Protein AF-A0A8S0S5U6-F1 (afdb_monomer_lite)

pLDDT: mean 79.56, std 19.29, range [36.5, 97.75]

Structure (mmCIF, N/CA/C/O backbone):
data_AF-A0A8S0S5U6-F1
#
_entry.id   AF-A0A8S0S5U6-F1
#
loop_
_atom_site.group_PDB
_atom_site.id
_atom_site.type_symbol
_atom_site.label_atom_id
_atom_site.label_alt_id
_atom_site.label_comp_id
_atom_site.label_asym_id
_atom_site.label_entity_id
_atom_site.label_seq_id
_atom_site.pdbx_PDB_ins_code
_atom_site.Cartn_x
_atom_site.Cartn_y
_atom_site.Cartn_z
_atom_site.occupancy
_atom_site.B_iso_or_equiv
_atom_site.auth_seq_id
_atom_site.auth_comp_id
_atom_site.auth_asym_id
_atom_site.auth_atom_id
_atom_site.pdbx_PDB_model_num
ATOM 1 N N . MET A 1 1 ? 40.631 -1.938 -16.295 1.00 43.88 1 MET A N 1
ATOM 2 C CA . MET A 1 1 ? 40.342 -2.037 -14.850 1.00 43.88 1 MET A CA 1
ATOM 3 C C . MET A 1 1 ? 38.947 -1.477 -14.657 1.00 43.88 1 MET A C 1
ATOM 5 O O . MET A 1 1 ? 38.774 -0.264 -14.660 1.00 43.88 1 MET A O 1
ATOM 9 N N . ASP A 1 2 ? 37.960 -2.369 -14.647 1.00 52.59 2 ASP A N 1
ATOM 10 C CA . ASP A 1 2 ? 36.532 -2.050 -14.600 1.00 52.59 2 ASP A CA 1
ATOM 11 C C . ASP A 1 2 ? 36.119 -1.569 -13.204 1.00 52.59 2 ASP A C 1
ATOM 13 O O . ASP A 1 2 ? 35.693 -2.344 -12.356 1.00 52.59 2 ASP A O 1
ATOM 17 N N . ASN A 1 3 ? 36.248 -0.262 -12.969 1.00 55.41 3 ASN A N 1
ATOM 18 C CA . ASN A 1 3 ? 35.862 0.410 -11.719 1.00 55.41 3 ASN A CA 1
ATOM 19 C C . ASN A 1 3 ? 34.351 0.720 -11.621 1.00 55.41 3 ASN A C 1
ATOM 21 O O . ASN A 1 3 ? 33.910 1.379 -10.679 1.00 55.41 3 ASN A O 1
ATOM 25 N N . THR A 1 4 ? 33.554 0.298 -12.604 1.00 55.78 4 THR A N 1
ATOM 26 C CA . THR A 1 4 ? 32.112 0.590 -12.677 1.00 55.78 4 THR A CA 1
ATOM 27 C C . THR A 1 4 ? 31.288 -0.401 -11.840 1.00 55.78 4 THR A C 1
ATOM 29 O O . THR A 1 4 ? 30.290 -0.013 -11.242 1.00 55.78 4 THR A O 1
ATOM 32 N N . SER A 1 5 ? 31.757 -1.647 -11.687 1.00 59.34 5 SER A N 1
ATOM 33 C CA . SER A 1 5 ? 31.013 -2.729 -11.017 1.00 59.34 5 SER A CA 1
ATOM 34 C C . SER A 1 5 ? 30.820 -2.538 -9.503 1.00 59.34 5 SER A C 1
ATOM 36 O O . SER A 1 5 ? 29.853 -3.055 -8.943 1.00 59.34 5 SER A O 1
ATOM 38 N N . ASP A 1 6 ? 31.719 -1.823 -8.822 1.00 60.78 6 ASP A N 1
ATOM 39 C CA . ASP A 1 6 ? 31.643 -1.646 -7.363 1.00 60.78 6 ASP A CA 1
ATOM 40 C C . ASP A 1 6 ? 30.710 -0.502 -6.944 1.00 60.78 6 ASP A C 1
ATOM 42 O O . ASP A 1 6 ? 30.079 -0.572 -5.883 1.00 60.78 6 ASP A O 1
ATOM 46 N N . LYS A 1 7 ? 30.568 0.530 -7.788 1.00 61.19 7 LYS A N 1
ATOM 47 C CA . LYS A 1 7 ? 29.655 1.657 -7.535 1.00 61.19 7 LYS A CA 1
ATOM 48 C C . LYS A 1 7 ? 28.195 1.218 -7.595 1.00 61.19 7 LYS A C 1
ATOM 50 O O . LYS A 1 7 ? 27.438 1.551 -6.685 1.00 61.19 7 LYS A O 1
ATOM 55 N N . ASP A 1 8 ? 27.843 0.401 -8.585 1.00 68.12 8 ASP A N 1
AT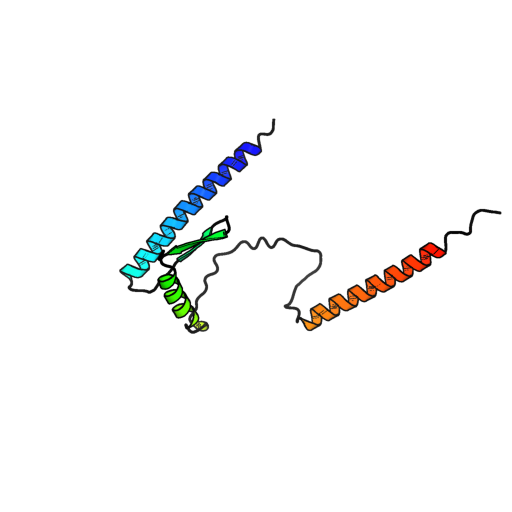OM 56 C CA . ASP A 1 8 ? 26.477 -0.106 -8.768 1.00 68.12 8 ASP A CA 1
ATOM 57 C C . ASP A 1 8 ? 26.048 -1.040 -7.626 1.00 68.12 8 ASP A C 1
ATOM 59 O O . ASP A 1 8 ? 24.896 -1.045 -7.196 1.00 68.12 8 ASP A O 1
ATOM 63 N N . LYS A 1 9 ? 26.990 -1.792 -7.044 1.00 70.81 9 LYS A N 1
ATOM 64 C CA . LYS A 1 9 ? 26.707 -2.655 -5.889 1.00 70.81 9 LYS A CA 1
ATOM 65 C C . LYS A 1 9 ? 26.489 -1.859 -4.597 1.00 70.81 9 LYS A C 1
ATOM 67 O O . LYS A 1 9 ? 25.823 -2.349 -3.686 1.00 70.81 9 LYS A O 1
ATOM 72 N N . SER A 1 10 ? 27.094 -0.676 -4.473 1.00 79.69 10 SER A N 1
ATOM 73 C CA . SER A 1 10 ? 26.928 0.183 -3.295 1.00 79.69 10 SER A CA 1
ATOM 74 C C . SER A 1 10 ? 25.575 0.883 -3.295 1.00 79.69 10 SER A C 1
ATOM 76 O O . SER A 1 10 ? 24.870 0.824 -2.293 1.00 79.69 10 SER A O 1
ATOM 78 N N . THR A 1 11 ? 25.183 1.468 -4.426 1.00 82.25 11 THR A N 1
ATOM 79 C CA . THR A 1 11 ? 23.913 2.193 -4.567 1.00 82.25 11 THR A CA 1
ATOM 80 C C . THR A 1 11 ? 22.700 1.293 -4.350 1.00 82.25 11 THR A C 1
ATOM 82 O O . THR A 1 11 ? 21.767 1.703 -3.667 1.00 82.25 11 THR A O 1
ATOM 85 N N . LEU A 1 12 ? 22.728 0.048 -4.840 1.00 82.38 12 LEU A N 1
ATOM 86 C CA . LEU A 1 12 ? 21.654 -0.924 -4.597 1.00 82.38 12 LEU A CA 1
ATOM 87 C C . LEU A 1 12 ? 21.441 -1.206 -3.103 1.00 82.38 12 LEU A C 1
ATOM 89 O O . LEU A 1 12 ? 20.304 -1.238 -2.641 1.00 82.38 12 LEU A O 1
ATOM 93 N N . ARG A 1 13 ? 22.526 -1.347 -2.332 1.00 84.31 13 ARG A N 1
ATOM 94 C CA . ARG A 1 13 ? 22.435 -1.557 -0.877 1.00 84.31 13 ARG A CA 1
ATOM 95 C C . ARG A 1 13 ? 21.881 -0.337 -0.151 1.00 84.31 13 ARG A C 1
ATOM 97 O O . ARG A 1 13 ? 21.153 -0.487 0.826 1.00 84.31 13 ARG A O 1
ATOM 104 N N . ASP A 1 14 ? 22.239 0.863 -0.595 1.00 90.25 14 ASP A N 1
ATOM 105 C CA . ASP A 1 14 ? 21.736 2.099 0.008 1.00 90.25 14 ASP A CA 1
ATOM 106 C C . ASP A 1 14 ? 20.241 2.292 -0.293 1.00 90.25 14 ASP A C 1
ATOM 108 O O . ASP A 1 14 ? 19.480 2.682 0.594 1.00 90.25 14 ASP A O 1
ATOM 112 N N . MET A 1 15 ? 19.793 1.933 -1.503 1.00 89.06 15 MET A N 1
ATOM 113 C CA . MET A 1 15 ? 18.371 1.896 -1.866 1.00 89.06 15 MET A CA 1
ATOM 114 C C . MET A 1 15 ? 17.593 0.864 -1.045 1.00 89.06 15 MET A C 1
ATOM 116 O O . MET A 1 15 ? 16.513 1.178 -0.556 1.00 89.06 15 MET A O 1
ATOM 120 N N . GLU A 1 16 ? 18.143 -0.335 -0.850 1.00 90.12 16 GLU A N 1
ATOM 121 C CA . GLU A 1 16 ? 17.523 -1.396 -0.046 1.00 90.12 16 GLU A CA 1
ATOM 122 C C . GLU A 1 16 ? 17.350 -0.969 1.420 1.00 90.12 16 GLU A C 1
ATOM 124 O O . GLU A 1 16 ? 16.260 -1.074 1.980 1.00 90.12 16 GLU A O 1
ATOM 129 N N . LYS A 1 17 ? 18.390 -0.384 2.026 1.00 92.06 17 LYS A N 1
ATOM 130 C CA . LYS A 1 17 ? 18.308 0.175 3.386 1.00 92.06 17 LYS A CA 1
ATOM 131 C C . LYS A 1 17 ? 17.297 1.309 3.486 1.00 92.06 17 LYS A C 1
ATOM 133 O O . LYS A 1 17 ? 16.550 1.383 4.458 1.00 92.06 17 LYS A O 1
ATOM 138 N N . SER A 1 18 ? 17.298 2.201 2.497 1.00 92.94 18 SER A N 1
ATOM 139 C CA . SER A 1 18 ? 16.344 3.303 2.427 1.00 92.94 18 SER A CA 1
ATOM 140 C C . SER A 1 18 ? 14.917 2.768 2.351 1.00 92.94 18 SER A C 1
ATOM 142 O O . SER A 1 18 ? 14.062 3.215 3.110 1.00 92.94 18 SER A O 1
ATOM 144 N N . PHE A 1 19 ? 14.657 1.773 1.500 1.00 93.12 19 PHE A N 1
ATOM 145 C CA . PHE A 1 19 ? 13.350 1.133 1.400 1.00 93.12 19 PHE A CA 1
ATOM 146 C C . PHE A 1 19 ? 12.909 0.541 2.740 1.00 93.12 19 PHE A C 1
ATOM 148 O O . PHE A 1 19 ? 11.812 0.848 3.196 1.00 93.12 19 PHE A O 1
ATOM 155 N N . GLU A 1 20 ? 13.771 -0.234 3.400 1.00 93.94 20 GLU A N 1
ATOM 156 C CA . GLU A 1 20 ? 13.434 -0.874 4.673 1.00 93.94 20 GLU A CA 1
ATOM 157 C C . GLU A 1 20 ? 13.119 0.156 5.768 1.00 93.94 20 GLU A C 1
ATOM 159 O O . GLU A 1 20 ? 12.121 0.037 6.477 1.00 93.94 20 GLU A O 1
ATOM 164 N N . MET A 1 21 ? 13.913 1.228 5.852 1.00 95.25 21 MET A N 1
ATOM 165 C CA . MET A 1 21 ? 13.675 2.327 6.788 1.00 95.25 21 MET A CA 1
ATOM 166 C C . MET A 1 21 ? 12.327 3.019 6.534 1.00 95.25 21 MET A C 1
ATOM 168 O O . MET A 1 21 ? 11.570 3.264 7.476 1.00 95.25 21 MET A O 1
ATOM 172 N N . HIS A 1 22 ? 12.013 3.333 5.275 1.00 94.38 22 HIS A N 1
ATOM 173 C CA . HIS A 1 22 ? 10.747 3.979 4.927 1.00 94.38 22 HIS A CA 1
ATOM 174 C C . HIS A 1 22 ? 9.555 3.048 5.145 1.00 94.38 22 HIS A C 1
ATOM 176 O O . HIS A 1 22 ? 8.535 3.494 5.662 1.00 94.38 22 HIS A O 1
ATOM 182 N N . LYS A 1 23 ? 9.687 1.761 4.804 1.00 95.38 23 LYS A N 1
ATOM 183 C CA . LYS A 1 23 ? 8.654 0.743 5.019 1.00 95.38 23 LYS A CA 1
ATOM 184 C C . LYS A 1 23 ? 8.233 0.707 6.485 1.00 95.38 23 LYS A C 1
ATOM 186 O O . LYS A 1 23 ? 7.048 0.841 6.785 1.00 95.38 23 LYS A O 1
ATOM 191 N N . GLU A 1 24 ? 9.199 0.606 7.393 1.00 96.38 24 GLU A N 1
ATOM 192 C CA . GLU A 1 24 ? 8.925 0.563 8.829 1.00 96.38 24 GLU A CA 1
ATOM 193 C C . GLU A 1 24 ? 8.367 1.893 9.361 1.00 96.38 24 GLU A C 1
ATOM 195 O O . GLU A 1 24 ? 7.444 1.883 10.180 1.00 96.38 24 GLU A O 1
ATOM 200 N N . SER A 1 25 ? 8.838 3.045 8.860 1.00 97.06 25 SER A N 1
ATOM 201 C CA . SER A 1 25 ? 8.259 4.341 9.257 1.00 97.06 25 SER A CA 1
ATOM 202 C C . SER A 1 25 ? 6.805 4.475 8.814 1.00 97.06 25 SER A C 1
ATOM 204 O O . SER A 1 25 ? 5.967 4.854 9.624 1.00 97.06 25 SER A O 1
ATOM 206 N N . ILE A 1 26 ? 6.480 4.096 7.573 1.00 96.69 26 ILE A N 1
ATOM 207 C CA . ILE A 1 26 ? 5.111 4.159 7.042 1.00 96.69 26 ILE A CA 1
ATOM 208 C C . ILE A 1 26 ? 4.171 3.291 7.880 1.00 96.69 26 ILE A C 1
ATOM 210 O O . ILE A 1 26 ? 3.079 3.741 8.231 1.00 96.69 26 ILE A O 1
ATOM 214 N N . LYS A 1 27 ? 4.578 2.066 8.243 1.00 97.00 27 LYS A N 1
ATOM 215 C CA . LYS A 1 27 ? 3.768 1.201 9.116 1.00 97.00 27 LYS A CA 1
ATOM 216 C C . LYS A 1 27 ? 3.531 1.842 10.482 1.00 97.00 27 LYS A C 1
ATOM 218 O O . LYS A 1 27 ? 2.390 1.893 10.939 1.00 97.00 27 LYS A O 1
ATOM 223 N N . ARG A 1 28 ? 4.588 2.365 11.114 1.00 97.75 28 ARG A N 1
ATOM 224 C CA . ARG A 1 28 ? 4.500 3.038 12.417 1.00 97.75 28 ARG A CA 1
ATOM 225 C C . ARG A 1 28 ? 3.586 4.260 12.362 1.00 97.75 28 ARG A C 1
ATOM 227 O O . ARG A 1 28 ? 2.695 4.377 13.191 1.00 97.75 28 ARG A O 1
ATOM 234 N N . GLU A 1 29 ? 3.768 5.134 11.381 1.00 97.00 29 GLU A N 1
ATOM 235 C CA . GLU A 1 29 ? 2.959 6.347 11.220 1.00 97.00 29 GLU A CA 1
ATOM 236 C C . GLU A 1 29 ? 1.493 6.010 10.931 1.00 97.00 29 GLU A C 1
ATOM 238 O O . GLU A 1 29 ? 0.592 6.624 11.496 1.00 97.00 29 GLU A O 1
ATOM 243 N N . THR A 1 30 ? 1.234 4.986 10.110 1.00 96.88 30 THR A N 1
ATOM 244 C CA . THR A 1 30 ? -0.133 4.510 9.836 1.00 96.88 30 THR A CA 1
ATOM 245 C C . THR A 1 30 ? -0.790 3.963 11.102 1.00 96.88 30 THR A C 1
ATOM 247 O O . THR A 1 30 ? -1.965 4.240 11.357 1.00 96.88 30 THR A O 1
ATOM 250 N N . LYS A 1 31 ? -0.030 3.227 11.922 1.00 96.81 31 LYS A N 1
ATOM 251 C CA . LYS A 1 31 ? -0.483 2.739 13.224 1.00 96.81 31 LYS A CA 1
ATOM 252 C C . LYS A 1 31 ? -0.823 3.880 14.169 1.00 96.81 31 LYS A C 1
ATOM 254 O O . LYS A 1 31 ? -1.934 3.924 14.690 1.00 96.81 31 LYS A O 1
ATOM 259 N N . GLU A 1 32 ? 0.109 4.808 14.357 1.00 97.44 32 GLU A N 1
ATOM 260 C CA . GLU A 1 32 ? -0.073 5.970 15.226 1.00 97.44 32 GLU A CA 1
ATOM 261 C C . GLU A 1 32 ? -1.272 6.810 14.781 1.00 97.44 32 GLU A C 1
ATOM 263 O O . GLU A 1 32 ? -2.075 7.217 15.620 1.00 97.44 32 GLU A O 1
ATOM 268 N N . LEU A 1 33 ? -1.447 7.012 13.472 1.00 96.00 33 LEU A N 1
ATOM 269 C CA . LEU A 1 33 ? -2.611 7.684 12.901 1.00 96.00 33 LEU A CA 1
ATOM 270 C C . LEU A 1 33 ? -3.909 6.942 13.244 1.00 96.00 33 LEU A C 1
ATOM 272 O O . LEU A 1 33 ? -4.875 7.564 13.689 1.00 96.00 33 LEU A O 1
ATOM 276 N N . SER A 1 34 ? -3.936 5.622 13.049 1.00 96.19 34 SER A N 1
ATOM 277 C CA . SER A 1 34 ? -5.119 4.806 13.327 1.00 96.19 34 SER A CA 1
ATOM 278 C C . SER A 1 34 ? -5.507 4.847 14.806 1.00 96.19 34 SER A C 1
ATOM 280 O O . SER A 1 34 ? -6.675 5.070 15.127 1.00 96.19 34 SER A O 1
ATOM 282 N N . GLU A 1 35 ? -4.532 4.698 15.704 1.00 95.69 35 GLU A N 1
ATOM 283 C CA . GLU A 1 35 ? -4.744 4.676 17.154 1.00 95.69 35 GLU A CA 1
ATOM 284 C C . GLU A 1 35 ? -5.085 6.066 17.711 1.00 95.69 35 GLU A C 1
ATOM 286 O O . GLU A 1 35 ? -6.038 6.207 18.475 1.00 95.69 35 GLU A O 1
ATOM 291 N N . THR A 1 36 ? -4.351 7.104 17.304 1.00 97.06 36 THR A N 1
ATOM 292 C CA . THR A 1 36 ? -4.494 8.462 17.861 1.00 97.06 36 THR A CA 1
ATOM 293 C C . THR A 1 36 ? -5.761 9.146 17.371 1.00 97.06 36 THR A C 1
ATOM 295 O O . THR A 1 36 ? -6.445 9.824 18.138 1.00 97.06 36 THR A O 1
ATOM 298 N N . CYS A 1 37 ? -6.086 8.986 16.089 1.00 96.25 37 CYS A N 1
ATOM 299 C CA . CYS A 1 37 ? -7.255 9.629 15.497 1.00 96.25 37 CYS A CA 1
ATOM 300 C C . CYS A 1 37 ? -8.494 8.725 15.502 1.00 96.25 37 CYS A C 1
ATOM 302 O O . CYS A 1 37 ? -9.568 9.178 15.109 1.00 96.25 37 CYS A O 1
ATOM 304 N N . GLY A 1 38 ? -8.365 7.459 15.916 1.00 93.31 38 GLY A N 1
ATOM 305 C CA . GLY A 1 38 ? -9.462 6.490 15.892 1.00 93.31 38 GLY A CA 1
ATOM 306 C C . GLY A 1 38 ? -9.972 6.193 14.479 1.00 93.31 38 GLY A C 1
ATOM 307 O O . GLY A 1 38 ? -11.133 5.822 14.303 1.00 93.31 38 GLY A O 1
ATOM 308 N N . VAL A 1 39 ? -9.131 6.392 13.461 1.00 92.69 39 VAL A N 1
ATOM 309 C CA . VAL A 1 39 ? -9.492 6.171 12.057 1.00 92.69 39 VAL A CA 1
ATOM 310 C C . VAL A 1 39 ? -9.109 4.761 11.623 1.00 92.69 39 VAL A C 1
ATOM 312 O O . VAL A 1 39 ? -8.085 4.216 12.033 1.00 92.69 39 VAL A O 1
ATOM 315 N N . LYS A 1 40 ? -9.923 4.158 10.755 1.00 92.94 40 LYS A N 1
ATOM 316 C CA . LYS A 1 40 ? -9.580 2.892 10.101 1.00 92.94 40 LYS A CA 1
ATOM 317 C C . LYS A 1 40 ? -8.603 3.182 8.964 1.00 92.94 40 LYS A C 1
ATOM 319 O O . LYS A 1 40 ? -8.990 3.775 7.961 1.00 92.94 40 LYS A O 1
ATOM 324 N N . ALA A 1 41 ? -7.347 2.788 9.142 1.00 94.56 41 ALA A N 1
ATOM 325 C CA . ALA A 1 41 ? -6.280 2.979 8.167 1.00 94.56 41 ALA A CA 1
ATOM 326 C C . ALA A 1 41 ? -5.518 1.669 7.947 1.00 94.56 41 ALA A C 1
ATOM 328 O O . ALA A 1 41 ? -5.425 0.836 8.847 1.00 94.56 41 ALA A O 1
ATOM 329 N N . CYS A 1 42 ? -4.974 1.497 6.746 1.00 96.56 42 CYS A N 1
ATOM 330 C CA . CYS A 1 42 ? -4.064 0.407 6.421 1.00 96.56 42 CYS A CA 1
ATOM 331 C C . CYS A 1 42 ? -2.984 0.895 5.451 1.00 96.56 42 CYS A C 1
ATOM 333 O O . CYS A 1 42 ? -3.243 1.769 4.621 1.00 96.56 42 CYS A O 1
ATOM 335 N N . ALA A 1 43 ? -1.800 0.297 5.524 1.00 96.50 43 ALA A N 1
ATOM 336 C CA . ALA A 1 43 ? -0.718 0.492 4.569 1.00 96.50 43 ALA A CA 1
ATOM 337 C C . ALA A 1 43 ? -0.551 -0.774 3.722 1.00 96.50 43 ALA A C 1
ATOM 339 O O . ALA A 1 43 ? -0.535 -1.882 4.257 1.00 96.50 43 ALA A O 1
ATOM 340 N N . VAL A 1 44 ? -0.407 -0.601 2.407 1.00 95.94 44 VAL A N 1
ATOM 341 C CA . VAL A 1 44 ? -0.054 -1.665 1.458 1.00 95.94 44 VAL A CA 1
ATOM 342 C C . VAL A 1 44 ? 1.202 -1.213 0.726 1.00 95.94 44 VAL A C 1
ATOM 344 O O . VAL A 1 44 ? 1.166 -0.246 -0.033 1.00 95.94 44 VAL A O 1
ATOM 347 N N . ILE A 1 45 ? 2.320 -1.882 0.991 1.00 95.50 45 ILE A N 1
ATOM 348 C CA . ILE A 1 45 ? 3.653 -1.491 0.533 1.00 95.50 45 ILE A CA 1
ATOM 349 C C . ILE A 1 45 ? 4.165 -2.584 -0.397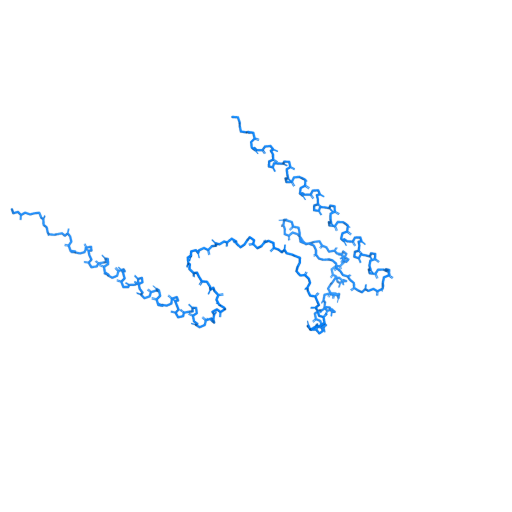 1.00 95.50 45 ILE A C 1
ATOM 351 O O . ILE A 1 45 ? 4.267 -3.744 -0.009 1.00 95.50 45 ILE A O 1
ATOM 355 N N . VAL A 1 46 ? 4.483 -2.218 -1.636 1.00 94.75 46 VAL A N 1
ATOM 356 C CA . VAL A 1 46 ? 5.023 -3.153 -2.629 1.00 94.75 46 VAL A CA 1
ATOM 357 C C . VAL A 1 46 ? 6.532 -2.963 -2.710 1.00 94.75 46 VAL A C 1
ATOM 359 O O . VAL A 1 46 ? 7.004 -1.867 -3.018 1.00 94.75 46 VAL A O 1
ATOM 362 N N . GLY A 1 47 ? 7.274 -4.025 -2.412 1.00 90.75 47 GLY A N 1
ATOM 363 C CA . GLY A 1 47 ? 8.726 -4.063 -2.496 1.00 90.75 47 GLY A CA 1
ATOM 364 C C . GLY A 1 47 ? 9.250 -4.106 -3.934 1.00 90.75 47 GLY A C 1
ATOM 365 O O . GLY A 1 47 ? 8.505 -4.404 -4.873 1.00 90.75 47 GLY A O 1
ATOM 366 N N . PRO A 1 48 ? 10.549 -3.825 -4.131 1.00 87.38 48 PRO A N 1
ATOM 367 C CA . PRO A 1 48 ? 11.192 -3.899 -5.446 1.00 87.38 48 PRO A CA 1
ATOM 368 C C . PRO A 1 48 ? 11.224 -5.325 -6.024 1.00 87.38 48 PRO A C 1
ATOM 370 O O . PRO A 1 48 ? 11.330 -5.502 -7.234 1.00 87.38 48 PRO A O 1
ATOM 373 N N . ASP A 1 49 ? 11.110 -6.336 -5.166 1.00 88.19 49 ASP A N 1
ATOM 374 C CA . ASP A 1 49 ? 10.972 -7.755 -5.500 1.00 88.19 49 ASP A CA 1
ATOM 375 C C . ASP A 1 49 ? 9.530 -8.159 -5.868 1.00 88.19 49 ASP A C 1
ATOM 377 O O . ASP A 1 49 ? 9.283 -9.298 -6.264 1.00 88.19 49 ASP A O 1
ATOM 381 N N . GLY A 1 50 ? 8.575 -7.231 -5.753 1.00 89.25 50 GLY A N 1
ATOM 382 C CA . GLY A 1 50 ? 7.152 -7.476 -5.960 1.00 89.25 50 GLY A CA 1
ATOM 383 C C . GLY A 1 50 ? 6.448 -8.101 -4.755 1.00 89.25 50 GLY A C 1
ATOM 384 O O . GLY A 1 50 ? 5.252 -8.389 -4.848 1.00 89.25 50 GLY A O 1
ATOM 385 N N . MET A 1 51 ? 7.143 -8.296 -3.630 1.00 92.50 51 MET A N 1
ATOM 386 C CA . MET A 1 51 ? 6.511 -8.761 -2.400 1.00 92.50 51 MET A CA 1
ATOM 387 C C . MET A 1 51 ? 5.655 -7.651 -1.802 1.00 92.50 51 MET A C 1
ATOM 389 O O . MET A 1 51 ? 5.993 -6.468 -1.862 1.00 92.50 51 MET A O 1
ATOM 393 N N . VAL A 1 52 ? 4.519 -8.039 -1.232 1.00 93.38 52 VAL A N 1
ATOM 394 C CA . VAL A 1 52 ? 3.582 -7.106 -0.610 1.00 93.38 52 VAL A CA 1
ATOM 395 C C . VAL A 1 52 ? 3.693 -7.236 0.895 1.00 93.38 52 VAL A C 1
ATOM 397 O O . VAL A 1 52 ? 3.489 -8.315 1.447 1.00 93.38 52 VAL A O 1
ATOM 400 N N . ASP A 1 53 ? 3.982 -6.116 1.538 1.00 94.75 53 ASP A N 1
ATOM 401 C CA . ASP A 1 53 ? 3.958 -5.958 2.980 1.00 94.75 53 ASP A CA 1
ATOM 402 C C . ASP A 1 53 ? 2.759 -5.084 3.365 1.00 94.75 53 ASP A C 1
ATOM 404 O O . ASP A 1 53 ? 2.367 -4.175 2.623 1.00 94.75 53 ASP A O 1
ATOM 408 N N . THR A 1 54 ? 2.139 -5.371 4.505 1.00 96.94 54 THR A N 1
ATOM 409 C CA . THR A 1 54 ? 0.943 -4.662 4.949 1.00 96.94 54 THR A CA 1
ATOM 410 C C . THR A 1 54 ? 1.014 -4.298 6.416 1.00 96.94 54 THR A C 1
ATOM 412 O O . THR A 1 54 ? 1.603 -5.002 7.231 1.00 96.94 54 THR A O 1
ATOM 415 N N . TRP A 1 55 ? 0.339 -3.206 6.753 1.00 96.50 55 TRP A N 1
ATOM 416 C CA . TRP A 1 55 ? -0.082 -2.940 8.118 1.00 96.50 55 TRP A CA 1
ATOM 417 C C . TRP A 1 55 ? -1.595 -2.683 8.133 1.00 96.50 55 TRP A C 1
ATOM 419 O O . TRP A 1 55 ? -2.058 -1.853 7.344 1.00 96.50 55 TRP A O 1
ATOM 429 N N . PRO A 1 56 ? -2.381 -3.351 8.992 1.00 96.56 56 PRO A N 1
ATOM 430 C CA . PRO A 1 56 ? -1.977 -4.423 9.913 1.00 96.56 56 PRO A CA 1
ATOM 431 C C . PRO A 1 56 ? -1.401 -5.669 9.212 1.00 96.56 56 PRO A C 1
ATOM 433 O O . PRO A 1 56 ? -1.605 -5.879 8.016 1.00 96.56 56 PRO A O 1
ATOM 436 N N . GLU A 1 57 ? -0.678 -6.512 9.950 1.00 94.69 57 GLU A N 1
ATOM 437 C CA . GLU A 1 57 ? -0.080 -7.747 9.414 1.00 94.69 57 GLU A CA 1
ATOM 438 C C . GLU A 1 57 ? -1.149 -8.808 9.103 1.00 94.69 57 GLU A C 1
ATOM 440 O O . GLU A 1 57 ? -0.971 -9.685 8.256 1.00 94.69 57 GLU A O 1
ATOM 445 N N . ASN A 1 58 ? -2.293 -8.733 9.787 1.00 95.44 58 ASN A N 1
ATOM 446 C CA . ASN A 1 58 ? -3.423 -9.607 9.533 1.00 95.44 58 ASN A CA 1
ATOM 447 C C . ASN A 1 58 ? -4.157 -9.183 8.256 1.00 95.44 58 ASN A C 1
ATOM 449 O O . ASN A 1 58 ? -4.796 -8.133 8.177 1.00 95.44 58 ASN A O 1
ATOM 453 N N . ARG A 1 59 ? -4.135 -10.076 7.267 1.00 93.12 59 ARG A N 1
ATOM 454 C CA . ARG A 1 59 ? -4.782 -9.874 5.969 1.00 93.12 59 ARG A CA 1
ATOM 455 C C . ARG A 1 59 ? -6.283 -9.589 6.067 1.00 93.12 59 ARG A C 1
ATOM 457 O O . ARG A 1 59 ? -6.798 -8.846 5.235 1.00 93.12 59 ARG A O 1
ATOM 464 N N . ASN A 1 60 ? -6.988 -10.180 7.031 1.00 95.25 60 ASN A N 1
ATOM 465 C CA . ASN A 1 60 ? -8.432 -9.971 7.171 1.00 95.25 60 ASN A CA 1
ATOM 466 C C . ASN A 1 60 ? -8.746 -8.524 7.567 1.00 95.25 60 ASN A C 1
ATOM 468 O O . ASN A 1 60 ? -9.662 -7.926 7.005 1.00 95.25 60 ASN A O 1
ATOM 472 N N . ASP A 1 61 ? -7.935 -7.951 8.455 1.00 94.50 61 ASP A N 1
ATOM 473 C CA . ASP A 1 61 ? -8.110 -6.587 8.957 1.00 94.50 61 ASP A CA 1
ATOM 474 C C . ASP A 1 61 ? -7.826 -5.574 7.837 1.00 94.50 61 ASP A C 1
ATOM 476 O O . ASP A 1 61 ? -8.590 -4.636 7.617 1.00 94.50 61 ASP A O 1
ATOM 480 N N . VAL A 1 62 ? -6.785 -5.825 7.036 1.00 96.06 62 VAL A N 1
ATOM 481 C CA . VAL A 1 62 ? -6.496 -5.038 5.827 1.00 96.06 62 VAL A CA 1
ATOM 482 C C . VAL A 1 62 ? -7.647 -5.133 4.820 1.00 96.06 62 VAL A C 1
ATOM 484 O O . VAL A 1 62 ? -8.076 -4.121 4.267 1.00 96.06 62 VAL A O 1
ATOM 487 N N . GLN A 1 63 ? -8.188 -6.334 4.586 1.00 95.25 63 GLN A N 1
ATOM 488 C CA . GLN A 1 63 ? -9.319 -6.515 3.672 1.00 95.25 63 GLN A CA 1
ATOM 489 C C . GLN A 1 63 ? -10.586 -5.794 4.134 1.00 95.25 63 GLN A C 1
ATOM 491 O O . GLN A 1 63 ? -11.346 -5.327 3.288 1.00 95.25 63 GLN A O 1
ATOM 496 N N . GLU A 1 64 ? -10.836 -5.705 5.439 1.00 95.19 64 GLU A N 1
ATOM 497 C CA . GLU A 1 64 ? -11.959 -4.939 5.981 1.00 95.19 64 GLU A CA 1
ATOM 498 C C . GLU A 1 64 ? -11.829 -3.453 5.628 1.00 95.19 64 GLU A C 1
ATOM 500 O O . GLU A 1 64 ? -12.769 -2.866 5.087 1.00 95.19 64 GLU A O 1
ATOM 505 N N . VAL A 1 65 ? -10.645 -2.867 5.843 1.00 94.56 65 VAL A N 1
ATOM 506 C CA . VAL A 1 65 ? -10.373 -1.459 5.514 1.00 94.56 65 VAL A CA 1
ATOM 507 C C . VAL A 1 65 ? -10.477 -1.211 4.007 1.00 94.56 65 VAL A C 1
ATOM 509 O O . VAL A 1 65 ? -11.101 -0.236 3.591 1.00 94.56 65 VAL A O 1
ATOM 512 N N . ILE A 1 66 ? -9.942 -2.113 3.174 1.00 94.25 66 ILE A N 1
ATOM 513 C CA . ILE A 1 66 ? -10.043 -2.006 1.709 1.00 94.25 66 ILE A CA 1
ATOM 514 C C . ILE A 1 66 ? -11.504 -2.052 1.256 1.00 94.25 66 ILE A C 1
ATOM 516 O O . ILE A 1 66 ? -11.927 -1.183 0.500 1.00 94.25 66 ILE A O 1
ATOM 520 N N . LYS A 1 67 ? -12.302 -3.009 1.744 1.00 94.50 67 LYS A N 1
ATOM 521 C CA . LYS A 1 67 ? -13.733 -3.093 1.405 1.00 94.50 67 LYS A CA 1
ATOM 522 C C . LYS A 1 67 ? -14.490 -1.848 1.849 1.00 94.50 67 LYS A C 1
ATOM 524 O O . LYS A 1 67 ? -15.354 -1.357 1.127 1.00 94.50 67 LYS A O 1
ATOM 529 N N . MET A 1 68 ? -14.169 -1.328 3.033 1.00 91.50 68 MET A N 1
ATOM 530 C CA . MET A 1 68 ? -14.744 -0.080 3.517 1.00 91.50 68 MET A CA 1
ATOM 531 C C . MET A 1 68 ? -14.426 1.055 2.539 1.00 91.50 68 MET A C 1
ATOM 533 O O . MET A 1 68 ? -15.351 1.728 2.095 1.00 91.50 68 MET A O 1
ATOM 537 N N . TYR A 1 69 ? -13.160 1.198 2.129 1.00 90.38 69 TYR A N 1
ATOM 538 C CA . TYR A 1 69 ? -12.713 2.179 1.137 1.00 90.38 69 TYR A CA 1
ATOM 539 C C . TYR A 1 69 ? -13.369 1.998 -0.241 1.00 90.38 69 TYR A C 1
ATOM 541 O O . TYR A 1 69 ? -13.750 2.978 -0.876 1.00 90.38 69 TYR A O 1
ATOM 549 N N . GLU A 1 70 ? -13.542 0.768 -0.725 1.00 89.31 70 GLU A N 1
ATOM 550 C CA . GLU A 1 70 ? -14.226 0.478 -1.992 1.00 89.31 70 GLU A CA 1
ATOM 551 C C . GLU A 1 70 ? -15.666 0.999 -1.989 1.00 89.31 70 GLU A C 1
ATOM 553 O O . GLU A 1 70 ? -16.080 1.627 -2.965 1.00 89.31 70 GLU A O 1
ATOM 558 N N . ASN A 1 71 ? -16.365 0.842 -0.864 1.00 89.38 71 ASN A N 1
ATOM 559 C CA . ASN A 1 71 ? -17.747 1.280 -0.677 1.00 89.38 71 ASN A CA 1
ATOM 560 C C . ASN A 1 71 ? -17.914 2.796 -0.456 1.00 89.38 71 ASN A C 1
ATOM 562 O O . ASN A 1 71 ? -19.048 3.273 -0.442 1.00 89.38 71 ASN A O 1
ATOM 566 N N . PHE A 1 72 ? -16.830 3.564 -0.281 1.00 84.19 72 PHE A N 1
ATOM 567 C CA . PHE A 1 72 ? -16.921 5.027 -0.215 1.00 84.19 72 PHE A CA 1
ATOM 568 C C . PHE A 1 72 ? -17.312 5.630 -1.565 1.00 84.19 72 PHE A C 1
ATOM 570 O O . PHE A 1 72 ? -16.976 5.103 -2.630 1.00 84.19 72 PHE A O 1
ATOM 577 N N . ASP A 1 73 ? -17.967 6.787 -1.506 1.00 82.81 73 ASP A N 1
ATOM 578 C CA . ASP A 1 73 ? -18.320 7.561 -2.688 1.00 82.81 73 ASP A CA 1
ATOM 579 C C . ASP A 1 73 ? -17.050 7.980 -3.464 1.00 82.81 73 ASP A C 1
ATOM 581 O O . ASP A 1 73 ? -16.104 8.488 -2.852 1.00 82.81 73 ASP A O 1
ATOM 585 N N . PRO A 1 74 ? -16.975 7.764 -4.787 1.00 76.06 74 PRO A N 1
ATOM 586 C CA . PRO A 1 74 ? -15.776 8.049 -5.570 1.00 76.06 74 PRO A CA 1
ATOM 587 C C . PRO A 1 74 ? -15.384 9.533 -5.588 1.00 76.06 74 PRO A C 1
ATOM 589 O O . PRO A 1 74 ? -14.194 9.815 -5.694 1.00 76.06 74 PRO A O 1
ATOM 592 N N . GLU A 1 75 ? -16.317 10.477 -5.427 1.00 74.19 75 GLU A N 1
ATOM 593 C CA . GLU A 1 75 ? -15.993 11.910 -5.332 1.00 74.19 75 GLU A CA 1
ATOM 594 C C . GLU A 1 75 ? -15.337 12.256 -3.986 1.00 74.19 75 GLU A C 1
ATOM 596 O O . GLU A 1 75 ? -14.557 13.206 -3.885 1.00 74.19 75 GLU A O 1
ATOM 601 N N . SER A 1 76 ? -15.592 11.449 -2.951 1.00 73.62 76 SER A N 1
ATOM 602 C CA . SER A 1 76 ? -14.942 11.580 -1.640 1.00 73.62 76 SER A CA 1
ATOM 603 C C . SER A 1 76 ? -13.532 10.971 -1.588 1.00 73.62 76 SER A C 1
ATOM 605 O O . SER A 1 76 ? -12.742 11.303 -0.697 1.00 73.62 76 SER A O 1
ATOM 607 N N . LYS A 1 77 ? -13.173 10.118 -2.559 1.00 78.81 77 LYS A N 1
ATOM 608 C CA . LYS A 1 77 ? -11.850 9.484 -2.654 1.00 78.81 77 LYS A CA 1
ATOM 609 C C . LYS A 1 77 ? -10.842 10.466 -3.247 1.00 78.81 77 LYS A C 1
ATOM 611 O O . LYS A 1 77 ? -10.650 10.542 -4.456 1.00 78.81 77 LYS A O 1
ATOM 616 N N . ARG A 1 78 ? -10.142 11.210 -2.390 1.00 73.06 78 ARG A N 1
ATOM 617 C CA . ARG A 1 78 ? -8.981 11.998 -2.830 1.00 73.06 78 ARG A CA 1
ATOM 618 C C . ARG A 1 78 ? -7.779 11.080 -3.035 1.00 73.06 78 ARG A C 1
ATOM 620 O O . ARG A 1 78 ? -7.173 10.631 -2.067 1.00 73.06 78 ARG A O 1
ATOM 627 N N . THR A 1 79 ? -7.415 10.835 -4.287 1.00 71.69 79 THR A N 1
ATOM 628 C CA . THR A 1 79 ? -6.131 10.221 -4.640 1.00 71.69 79 THR A CA 1
ATOM 629 C C . THR A 1 79 ? -5.079 11.318 -4.762 1.00 71.69 79 THR A C 1
ATOM 631 O O . THR A 1 79 ? -5.217 12.219 -5.586 1.00 71.69 79 THR A O 1
ATOM 634 N N . GLN A 1 80 ? -4.027 11.253 -3.948 1.00 68.25 80 GLN A N 1
ATOM 635 C CA . GLN A 1 80 ? -2.799 11.999 -4.214 1.00 68.25 80 GLN A CA 1
ATOM 636 C C . GLN A 1 80 ? -1.839 11.058 -4.940 1.00 68.25 80 GLN A C 1
ATOM 638 O O . GLN A 1 80 ? -1.286 10.144 -4.334 1.00 68.25 80 GLN A O 1
ATOM 643 N N . GLU A 1 81 ? -1.671 11.252 -6.247 1.00 66.25 81 GLU A N 1
ATOM 644 C CA . GLU A 1 81 ? -0.522 10.688 -6.952 1.00 66.25 81 GLU A CA 1
ATOM 645 C C . GLU A 1 81 ? 0.677 11.590 -6.648 1.00 66.25 81 GLU A C 1
ATOM 647 O O . GLU A 1 81 ? 0.734 12.727 -7.111 1.00 66.25 81 GLU A O 1
ATOM 652 N N . LEU A 1 82 ? 1.621 11.109 -5.839 1.00 54.34 82 LEU A N 1
ATOM 653 C CA . LEU A 1 82 ? 2.940 11.732 -5.761 1.00 54.34 82 LEU A CA 1
ATOM 654 C C . LEU A 1 82 ? 3.672 11.374 -7.053 1.00 54.34 82 LEU A C 1
ATOM 656 O O . LEU A 1 82 ? 3.692 10.197 -7.419 1.00 54.34 82 LEU A O 1
ATOM 660 N N . ASP A 1 83 ? 4.184 12.387 -7.757 1.00 46.03 83 ASP A N 1
ATOM 661 C CA . ASP A 1 83 ? 4.745 12.303 -9.108 1.00 46.03 83 ASP A CA 1
ATOM 662 C C . ASP A 1 83 ? 5.544 11.017 -9.339 1.00 46.03 83 ASP A C 1
ATOM 664 O O . ASP A 1 83 ? 6.723 10.883 -9.010 1.00 46.03 83 ASP A O 1
ATOM 668 N N . ARG A 1 84 ? 4.880 10.045 -9.964 1.00 48.72 84 ARG A N 1
ATOM 669 C CA . ARG A 1 84 ? 5.546 8.919 -10.591 1.00 48.72 84 ARG A CA 1
ATOM 670 C C . ARG A 1 84 ? 6.236 9.525 -11.801 1.00 48.72 84 ARG A C 1
ATOM 672 O O . ARG A 1 84 ? 5.556 9.822 -12.785 1.00 48.72 84 ARG A O 1
ATOM 679 N N . GLU A 1 85 ? 7.553 9.729 -11.755 1.00 54.69 85 GLU A N 1
ATOM 680 C CA . GLU A 1 85 ? 8.319 9.931 -12.984 1.00 54.69 85 GLU A CA 1
ATOM 681 C C . GLU A 1 85 ? 7.958 8.768 -13.908 1.00 54.69 85 GLU A C 1
ATOM 683 O O . GLU A 1 85 ? 8.291 7.603 -13.676 1.00 54.69 85 GLU A O 1
ATOM 688 N N . LYS A 1 86 ? 7.135 9.071 -14.913 1.00 46.50 86 LYS A N 1
ATOM 689 C CA . LYS A 1 86 ? 6.636 8.114 -15.887 1.00 46.50 86 LYS A CA 1
ATOM 690 C C . LYS A 1 86 ? 7.818 7.722 -16.756 1.00 46.50 86 LYS A C 1
ATOM 692 O O . LYS A 1 86 ? 7.919 8.188 -17.887 1.00 46.50 86 LYS A O 1
ATOM 697 N N . ASN A 1 87 ? 8.669 6.816 -16.284 1.00 46.09 87 ASN A N 1
ATOM 698 C CA . ASN A 1 87 ? 9.520 6.056 -17.182 1.00 46.09 87 ASN A CA 1
ATOM 699 C C . ASN A 1 87 ? 8.626 5.036 -17.905 1.00 46.09 87 ASN A C 1
ATOM 701 O O . ASN A 1 87 ? 8.630 3.835 -17.637 1.00 46.09 87 ASN A O 1
ATOM 705 N N . LYS A 1 88 ? 7.760 5.554 -18.786 1.00 49.16 88 LYS A N 1
ATOM 706 C CA . LYS A 1 88 ? 7.119 4.771 -19.832 1.00 49.16 88 LYS A CA 1
ATOM 707 C C . LYS A 1 88 ? 8.266 4.247 -20.679 1.00 49.16 88 LYS A C 1
ATOM 709 O O . LYS A 1 88 ? 8.849 4.996 -21.458 1.00 49.16 88 LYS A O 1
ATOM 714 N N . VAL A 1 89 ? 8.594 2.970 -20.520 1.00 41.28 89 VAL A N 1
ATOM 715 C CA . VAL A 1 89 ? 9.394 2.263 -21.514 1.00 41.28 89 VAL A CA 1
ATOM 716 C C . VAL A 1 89 ? 8.620 2.388 -22.826 1.00 41.28 89 VAL A C 1
ATOM 718 O O . VAL A 1 89 ? 7.569 1.774 -23.005 1.00 41.28 89 VAL A O 1
ATOM 721 N N . ASN A 1 90 ? 9.098 3.277 -23.697 1.00 42.97 90 ASN A N 1
ATOM 722 C CA . ASN A 1 90 ? 8.579 3.498 -25.037 1.00 42.97 90 ASN A CA 1
ATOM 723 C C . ASN A 1 90 ? 8.880 2.251 -25.869 1.00 42.97 90 ASN A C 1
ATOM 725 O O . ASN A 1 90 ? 9.847 2.206 -26.627 1.00 42.97 90 ASN A O 1
ATOM 729 N N . ILE A 1 91 ? 8.056 1.218 -25.721 1.00 40.47 91 ILE A N 1
ATOM 730 C CA . ILE A 1 91 ? 7.990 0.156 -26.712 1.00 40.47 91 ILE A CA 1
ATOM 731 C C . ILE A 1 91 ? 7.190 0.715 -27.894 1.00 40.47 91 ILE A C 1
ATOM 733 O O . ILE A 1 91 ? 5.977 0.886 -27.829 1.00 40.47 91 ILE A O 1
ATOM 737 N N . CYS A 1 92 ? 7.949 0.993 -28.957 1.00 36.50 92 CYS A N 1
ATOM 738 C CA . CYS A 1 92 ? 7.549 1.191 -30.352 1.00 36.50 92 CYS A CA 1
ATOM 739 C C . CYS A 1 92 ? 7.054 2.588 -30.786 1.00 36.50 92 CYS A C 1
ATOM 741 O O . CYS A 1 92 ? 5.875 2.911 -30.755 1.00 36.50 92 CYS A O 1
ATOM 743 N N . ALA A 1 93 ? 8.015 3.339 -31.336 1.00 37.66 93 ALA A N 1
ATOM 744 C CA . ALA A 1 93 ? 7.975 3.979 -32.656 1.00 37.66 93 ALA A CA 1
ATOM 745 C C . ALA A 1 93 ? 6.843 4.979 -33.000 1.00 37.66 93 ALA A C 1
ATOM 747 O O . ALA A 1 93 ? 5.761 4.601 -33.425 1.00 37.66 93 ALA A O 1
ATOM 748 N N . VAL A 1 94 ? 7.248 6.257 -33.015 1.00 40.94 94 VAL A N 1
ATOM 749 C CA . VAL A 1 94 ? 6.940 7.292 -34.026 1.00 40.94 94 VAL A CA 1
ATOM 750 C C . VAL A 1 94 ? 5.483 7.791 -34.158 1.00 40.94 94 VAL A C 1
ATOM 752 O O . VAL A 1 94 ? 4.580 7.096 -34.612 1.00 40.94 94 VAL A O 1
ATOM 755 N N . SER A 1 95 ? 5.380 9.104 -33.905 1.00 45.44 95 SER A N 1
ATOM 756 C CA . SER A 1 95 ? 4.357 10.095 -34.283 1.00 45.44 95 SER A CA 1
ATOM 757 C C . SER A 1 95 ? 3.153 10.321 -33.357 1.00 45.44 95 SER A C 1
ATOM 759 O O . SER A 1 95 ? 2.148 9.624 -33.406 1.00 45.44 95 SER A O 1
ATOM 761 N N . ASP A 1 96 ? 3.304 11.412 -32.600 1.00 42.84 96 ASP A N 1
ATOM 762 C CA . ASP A 1 96 ? 2.362 12.513 -32.350 1.00 42.84 96 ASP A CA 1
ATOM 763 C C . ASP A 1 96 ? 0.974 12.212 -31.744 1.00 42.84 96 ASP A C 1
ATOM 765 O O . ASP A 1 96 ? 0.101 11.594 -32.348 1.00 42.84 96 ASP A O 1
ATOM 769 N N . GLY A 1 97 ? 0.766 12.740 -30.532 1.00 52.72 97 GLY A N 1
ATOM 770 C CA . GLY A 1 97 ? -0.548 13.018 -29.947 1.00 52.72 97 GLY A CA 1
ATOM 771 C C . GLY A 1 97 ? -1.535 11.851 -29.856 1.00 52.72 97 GLY A C 1
ATOM 772 O O . GLY A 1 97 ? -2.562 11.845 -30.536 1.00 52.72 97 GLY A O 1
ATOM 773 N N . MET A 1 98 ? -1.311 10.896 -28.948 1.00 47.72 98 MET A N 1
ATOM 774 C CA . MET A 1 98 ? -2.293 9.834 -28.704 1.00 47.72 98 MET A CA 1
ATOM 775 C C . MET A 1 98 ? -3.493 10.355 -27.895 1.00 47.72 98 MET A C 1
ATOM 777 O O . MET A 1 98 ? -3.522 10.287 -26.667 1.00 47.72 98 MET A O 1
ATOM 781 N N . LYS A 1 99 ? -4.514 10.855 -28.604 1.00 62.75 99 LYS A N 1
ATOM 782 C CA . LYS A 1 99 ? -5.899 10.881 -28.105 1.00 62.75 99 LYS A CA 1
ATOM 783 C C . LYS A 1 99 ? -6.315 9.443 -27.778 1.00 62.75 99 LYS A C 1
ATOM 785 O O . LYS A 1 99 ? -5.851 8.517 -28.436 1.00 62.75 99 LYS A O 1
ATOM 790 N N . THR A 1 100 ? -7.172 9.246 -26.782 1.00 52.44 100 THR A N 1
ATOM 791 C CA . THR A 1 100 ? -7.794 7.956 -26.445 1.00 52.44 100 THR A CA 1
ATOM 792 C C . THR A 1 100 ? -8.493 7.374 -27.677 1.00 52.44 100 THR A C 1
ATOM 794 O O . THR A 1 100 ? -9.621 7.730 -28.007 1.00 52.44 100 THR A O 1
ATOM 797 N N . ILE A 1 101 ? -7.792 6.511 -28.412 1.00 64.19 101 ILE A N 1
ATOM 798 C CA . ILE A 1 101 ? -8.318 5.881 -29.620 1.00 64.19 101 ILE A CA 1
ATOM 799 C C . ILE A 1 101 ? -9.314 4.808 -29.175 1.00 64.19 101 ILE A C 1
ATOM 801 O O . ILE A 1 101 ? -8.953 3.886 -28.445 1.00 64.19 101 ILE A O 1
ATOM 805 N N . ASN A 1 102 ? -10.575 4.937 -29.593 1.00 80.94 102 ASN A N 1
ATOM 806 C CA . ASN A 1 102 ? -11.597 3.912 -29.386 1.00 80.94 102 ASN A CA 1
ATOM 807 C C . ASN A 1 102 ? -11.085 2.560 -29.918 1.00 80.94 102 ASN A C 1
ATOM 809 O O . ASN A 1 102 ? -10.468 2.507 -30.981 1.00 80.94 102 ASN A O 1
ATOM 813 N N . LYS A 1 103 ? -11.387 1.462 -29.213 1.00 86.88 103 LYS A N 1
ATOM 814 C CA . LYS A 1 103 ? -11.084 0.082 -29.625 1.00 86.88 103 LYS A CA 1
ATOM 815 C C . LYS A 1 103 ? -11.376 -0.171 -31.111 1.00 86.88 103 LYS A C 1
ATOM 817 O O . LYS A 1 103 ? -10.573 -0.810 -31.778 1.00 86.88 103 LYS A O 1
ATOM 822 N N . GLN A 1 104 ? -12.485 0.354 -31.630 1.00 85.06 104 GLN A N 1
ATOM 823 C CA . GLN A 1 104 ? -12.870 0.189 -33.038 1.00 85.06 104 GLN A CA 1
ATOM 824 C C . GLN A 1 104 ? -11.919 0.899 -34.014 1.00 85.06 104 GLN A C 1
ATOM 826 O O . GLN A 1 104 ? -11.522 0.332 -35.027 1.00 85.06 104 GLN A O 1
ATOM 831 N N . GLU A 1 105 ? -11.498 2.117 -33.680 1.00 84.75 105 GLU A N 1
ATOM 832 C CA . GLU A 1 105 ? -10.577 2.904 -34.505 1.00 84.75 105 GLU A CA 1
ATOM 833 C C . GLU A 1 105 ? -9.169 2.291 -34.503 1.00 84.75 105 GLU A C 1
ATOM 835 O O . GLU A 1 105 ? -8.484 2.264 -35.525 1.00 84.75 105 GLU A O 1
ATOM 840 N N . LEU A 1 106 ? -8.748 1.723 -33.368 1.00 85.81 106 LEU A N 1
ATOM 841 C CA . LEU A 1 106 ? -7.484 0.997 -33.283 1.00 85.81 106 LEU A CA 1
ATOM 842 C C . LEU A 1 106 ? -7.494 -0.258 -34.168 1.00 85.81 106 LEU A C 1
ATOM 844 O O . LEU A 1 106 ? -6.532 -0.489 -34.899 1.00 85.81 106 LEU A O 1
ATOM 848 N N . LEU A 1 107 ? -8.579 -1.039 -34.124 1.00 91.31 107 LEU A N 1
ATOM 849 C CA . LEU A 1 107 ? -8.735 -2.235 -34.958 1.00 91.31 107 LEU A CA 1
ATOM 850 C C . LEU A 1 107 ? -8.684 -1.882 -36.451 1.00 91.31 107 LEU A C 1
ATOM 852 O O . LEU A 1 107 ? -7.902 -2.474 -37.189 1.00 91.31 107 LEU A O 1
ATOM 856 N N . SER A 1 108 ? -9.403 -0.835 -36.863 1.00 90.25 108 SER A N 1
ATOM 857 C CA . SER A 1 108 ? -9.406 -0.350 -38.250 1.00 90.25 108 SER A CA 1
ATOM 858 C C . SER A 1 108 ? -8.005 0.036 -38.751 1.00 90.25 108 SER A C 1
ATOM 860 O O . SER A 1 108 ? -7.596 -0.324 -39.858 1.00 90.25 108 SER A O 1
ATOM 862 N N . ARG A 1 109 ? -7.205 0.712 -37.914 1.00 89.06 109 ARG A N 1
ATOM 863 C CA . ARG A 1 109 ? -5.816 1.075 -38.251 1.00 89.06 109 ARG A CA 1
ATOM 864 C C . ARG A 1 109 ? -4.907 -0.141 -38.410 1.00 89.06 109 ARG A C 1
ATOM 866 O O . ARG A 1 109 ? -4.050 -0.143 -39.298 1.00 89.06 109 ARG A O 1
ATOM 873 N N . ILE A 1 110 ? -5.082 -1.151 -37.558 1.00 93.44 110 ILE A N 1
ATOM 874 C CA . ILE A 1 110 ? -4.336 -2.411 -37.648 1.00 93.44 110 ILE A CA 1
ATOM 875 C C . ILE A 1 110 ? -4.678 -3.111 -38.965 1.00 93.44 110 ILE A C 1
ATOM 877 O O . ILE A 1 110 ? -3.763 -3.445 -39.717 1.00 93.44 110 ILE A O 1
ATOM 881 N N . ASP A 1 111 ? -5.964 -3.243 -39.294 1.00 95.19 111 ASP A N 1
ATOM 882 C CA . ASP A 1 111 ? -6.422 -3.890 -40.528 1.00 95.19 111 ASP A CA 1
ATOM 883 C C . ASP A 1 111 ? -5.909 -3.172 -41.785 1.00 95.19 111 ASP A C 1
ATOM 885 O O . ASP A 1 111 ? -5.397 -3.812 -42.710 1.00 95.19 111 ASP A O 1
ATOM 889 N N . ALA A 1 112 ? -5.943 -1.835 -41.797 1.00 95.62 112 ALA A N 1
ATOM 890 C CA . ALA A 1 112 ? -5.420 -1.030 -42.900 1.00 95.62 112 ALA A CA 1
ATOM 891 C C . ALA A 1 112 ? -3.911 -1.239 -43.119 1.00 95.62 112 ALA A C 1
ATOM 893 O O . ALA A 1 112 ? -3.445 -1.333 -44.260 1.00 95.62 112 ALA A O 1
ATOM 894 N N . LYS A 1 113 ? -3.125 -1.337 -42.039 1.00 95.94 113 LYS A N 1
ATOM 895 C CA . LYS A 1 113 ? -1.688 -1.641 -42.130 1.00 95.94 113 LYS A CA 1
ATOM 896 C C . LYS A 1 113 ? -1.438 -3.075 -42.584 1.00 95.94 113 LYS A C 1
ATOM 898 O O . LYS A 1 113 ? -0.524 -3.307 -43.373 1.00 95.94 113 LYS A O 1
ATOM 903 N N . LEU A 1 114 ? -2.266 -4.018 -42.148 1.00 96.50 114 LEU A N 1
ATOM 904 C CA . LEU A 1 114 ? -2.182 -5.418 -42.558 1.00 96.50 114 LEU A CA 1
ATOM 905 C C . LEU A 1 114 ? -2.433 -5.577 -44.066 1.00 96.50 114 LEU A C 1
ATOM 907 O O . LEU A 1 114 ? -1.729 -6.341 -44.728 1.00 96.50 114 LEU A O 1
ATOM 911 N N . ALA A 1 115 ? -3.368 -4.806 -44.630 1.00 95.50 115 ALA A N 1
ATOM 912 C CA . ALA A 1 115 ? -3.619 -4.758 -46.070 1.00 95.50 115 ALA A CA 1
ATOM 913 C C . ALA A 1 115 ? -2.409 -4.222 -46.860 1.00 95.50 115 ALA A C 1
ATOM 915 O O . ALA A 1 115 ? -1.979 -4.862 -47.819 1.00 95.50 115 ALA A O 1
ATOM 916 N N . GLN A 1 116 ? -1.800 -3.118 -46.407 1.00 95.38 116 GLN A N 1
ATOM 917 C CA . GLN A 1 116 ? -0.592 -2.551 -47.035 1.00 95.38 116 GLN A CA 1
ATOM 918 C C . GLN A 1 116 ? 0.571 -3.554 -47.058 1.00 95.38 116 GLN A C 1
ATOM 920 O O . GLN A 1 116 ? 1.303 -3.659 -48.043 1.00 95.38 116 GLN A O 1
ATOM 925 N N . VAL A 1 117 ? 0.748 -4.316 -45.975 1.00 96.50 117 VAL A N 1
ATOM 926 C CA . VAL A 1 117 ? 1.788 -5.352 -45.902 1.00 96.50 117 VAL A CA 1
ATOM 927 C C . VAL A 1 117 ? 1.512 -6.480 -46.900 1.00 96.50 117 VAL A C 1
ATOM 929 O O . VAL A 1 117 ? 2.432 -6.905 -47.597 1.00 96.50 117 VAL A O 1
ATOM 932 N N . ARG A 1 118 ? 0.259 -6.938 -47.019 1.00 95.19 118 ARG A N 1
ATOM 933 C CA . ARG A 1 118 ? -0.130 -7.982 -47.985 1.00 95.19 118 ARG A CA 1
ATOM 934 C C . ARG A 1 118 ? 0.136 -7.562 -49.429 1.00 95.19 118 ARG A C 1
ATOM 936 O O . ARG A 1 118 ? 0.697 -8.347 -50.189 1.00 95.19 118 ARG A O 1
ATOM 943 N N . GLU A 1 119 ? -0.204 -6.326 -49.786 1.00 95.06 119 GLU A N 1
ATOM 944 C CA . GLU A 1 119 ? 0.070 -5.774 -51.116 1.00 95.06 119 GLU A CA 1
ATOM 945 C C . GLU A 1 119 ? 1.575 -5.760 -51.409 1.00 95.06 119 GLU A C 1
ATOM 947 O O . GLU A 1 119 ? 2.027 -6.232 -52.453 1.00 95.06 119 GLU A O 1
ATOM 952 N N . ARG A 1 120 ? 2.384 -5.311 -50.444 1.00 94.62 120 ARG A N 1
ATOM 953 C CA . ARG A 1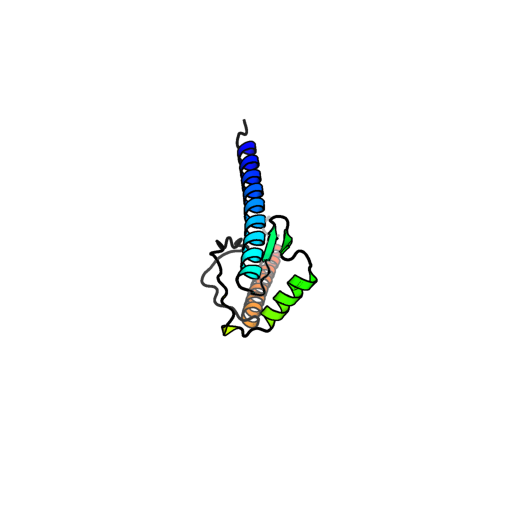 120 ? 3.840 -5.276 -50.604 1.00 94.62 120 ARG A CA 1
ATOM 954 C C . ARG A 1 120 ? 4.448 -6.670 -50.750 1.00 94.62 120 ARG A C 1
ATOM 956 O O . ARG A 1 120 ? 5.360 -6.844 -51.555 1.00 94.62 120 ARG A O 1
ATOM 963 N N . ILE A 1 121 ? 3.926 -7.665 -50.031 1.00 95.50 121 ILE A N 1
ATOM 964 C CA . ILE A 1 121 ? 4.318 -9.073 -50.200 1.00 95.50 121 ILE A CA 1
ATOM 965 C C .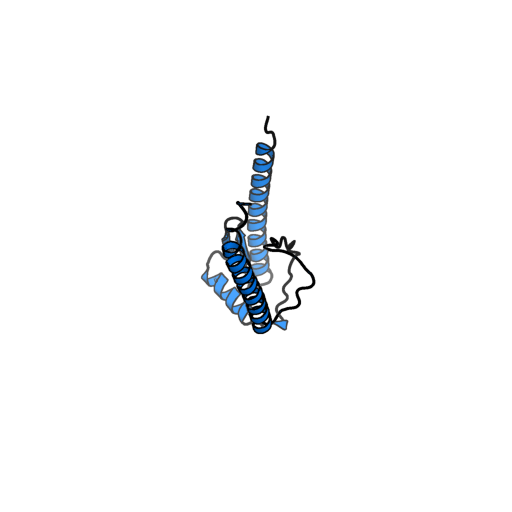 ILE A 1 121 ? 4.014 -9.550 -51.625 1.00 95.50 121 ILE A C 1
ATOM 967 O O . ILE A 1 121 ? 4.858 -10.197 -52.240 1.00 95.50 121 ILE A O 1
ATOM 971 N N . GLN A 1 122 ? 2.845 -9.210 -52.173 1.00 92.00 122 GLN A N 1
ATOM 972 C CA . GLN A 1 122 ? 2.467 -9.592 -53.533 1.00 92.00 122 GLN A CA 1
ATOM 973 C C . GLN A 1 122 ? 3.381 -8.948 -54.584 1.00 92.00 122 GLN A C 1
ATOM 975 O O . GLN A 1 122 ? 3.855 -9.644 -55.479 1.00 92.00 122 GLN A O 1
ATOM 980 N N . ILE A 1 123 ? 3.692 -7.656 -54.438 1.00 91.44 123 ILE A N 1
ATOM 981 C CA . ILE A 1 123 ? 4.630 -6.945 -55.322 1.00 91.44 123 ILE A CA 1
ATOM 982 C C . ILE A 1 123 ? 6.007 -7.615 -55.301 1.00 91.44 123 ILE A C 1
ATOM 984 O O . ILE A 1 123 ? 6.6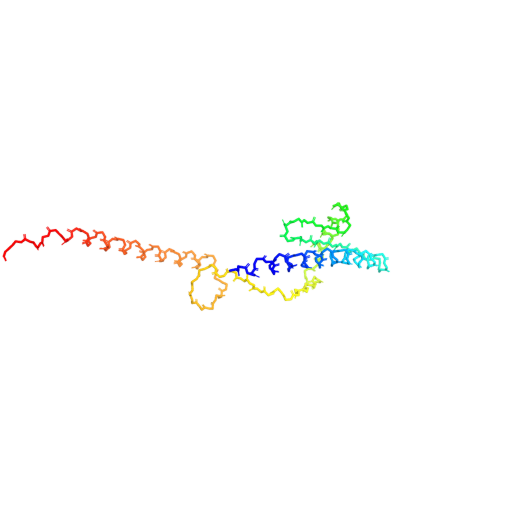01 -7.852 -56.352 1.00 91.44 123 ILE A O 1
ATOM 988 N N . LEU A 1 124 ? 6.515 -7.94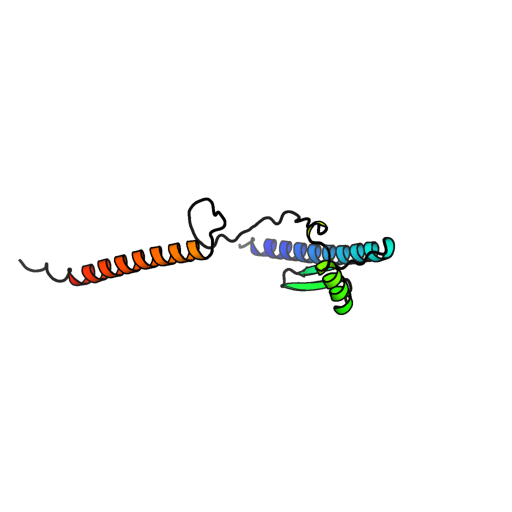0 -54.110 1.00 88.88 124 LEU A N 1
ATOM 989 C CA . LEU A 1 124 ? 7.817 -8.588 -53.962 1.00 88.88 124 LEU A CA 1
ATOM 990 C C . LEU A 1 124 ? 7.822 -9.999 -54.559 1.00 88.88 124 LEU A C 1
ATOM 992 O O . LEU A 1 124 ? 8.774 -10.363 -55.242 1.00 88.88 124 LEU A O 1
ATOM 996 N N . LYS A 1 125 ? 6.736 -10.757 -54.386 1.00 87.88 125 LYS A N 1
ATOM 997 C CA . LYS A 1 125 ? 6.585 -12.097 -54.965 1.00 87.88 125 LYS A CA 1
ATOM 998 C C . LYS A 1 125 ? 6.573 -12.077 -56.498 1.00 87.88 125 LYS A C 1
ATOM 1000 O O . LYS A 1 125 ? 7.152 -12.962 -57.116 1.00 87.88 125 LYS A O 1
ATOM 1005 N N . SER A 1 126 ? 5.965 -11.059 -57.110 1.00 80.56 126 SER A N 1
ATOM 1006 C CA . SER A 1 126 ? 5.995 -10.871 -58.568 1.00 80.56 126 SER A CA 1
ATOM 1007 C C . SER A 1 126 ? 7.371 -10.438 -59.087 1.00 80.56 126 SER A C 1
ATOM 1009 O O . SER A 1 126 ? 7.707 -10.715 -60.234 1.00 80.56 126 SER A O 1
ATOM 1011 N N . LYS A 1 127 ? 8.183 -9.770 -58.258 1.00 73.50 127 LYS A N 1
ATOM 1012 C CA . LYS A 1 127 ? 9.519 -9.287 -58.638 1.00 73.50 127 LYS A CA 1
ATOM 1013 C C . LYS A 1 127 ? 10.575 -10.399 -58.657 1.00 73.50 127 LYS A C 1
ATOM 1015 O O . LYS A 1 127 ? 11.512 -10.325 -59.443 1.00 73.50 127 LYS A O 1
ATOM 1020 N N . ASP A 1 128 ? 10.380 -11.443 -57.855 1.00 65.62 128 ASP A N 1
ATOM 1021 C CA . ASP A 1 128 ? 11.262 -12.618 -57.784 1.00 65.62 128 ASP A CA 1
ATOM 1022 C C . ASP A 1 128 ? 11.116 -13.553 -59.007 1.00 65.62 128 ASP A C 1
ATOM 1024 O O . ASP A 1 128 ? 12.030 -14.292 -59.355 1.00 65.62 128 ASP A O 1
ATOM 1028 N N . GLN A 1 129 ? 9.985 -13.484 -59.723 1.00 60.72 129 GLN A N 1
ATOM 1029 C CA . GLN A 1 129 ? 9.738 -14.279 -60.937 1.00 60.72 129 GLN A CA 1
ATOM 1030 C C . GLN A 1 129 ? 10.284 -13.636 -62.227 1.00 60.72 129 GLN A C 1
ATOM 1032 O O . GLN A 1 129 ? 10.317 -14.297 -63.262 1.00 60.72 129 GLN A O 1
ATOM 1037 N N . GLY A 1 130 ? 10.717 -12.369 -62.183 1.00 55.34 130 GLY A N 1
ATOM 1038 C CA . GLY A 1 130 ? 11.127 -11.593 -63.362 1.00 55.34 130 GLY A CA 1
ATOM 1039 C C . GLY A 1 130 ? 12.637 -11.471 -63.614 1.00 55.34 130 GLY A C 1
ATOM 1040 O O . GLY A 1 130 ? 13.008 -10.841 -64.594 1.00 55.34 130 GLY A O 1
ATOM 1041 N N . CYS A 1 131 ? 13.512 -12.034 -62.770 1.00 50.12 131 CYS A N 1
ATOM 1042 C CA . CYS A 1 131 ? 14.974 -11.854 -62.872 1.00 50.12 131 CYS A CA 1
ATOM 1043 C C . CYS A 1 131 ? 15.736 -13.106 -63.359 1.00 50.12 131 CYS A C 1
ATOM 1045 O O . CYS A 1 131 ? 16.869 -13.333 -62.949 1.00 50.12 131 CYS A O 1
ATOM 1047 N N . ASN A 1 132 ? 15.125 -13.931 -64.219 1.00 51.47 132 ASN A N 1
ATOM 1048 C CA . ASN A 1 132 ? 15.782 -15.090 -64.847 1.00 51.47 132 ASN A CA 1
ATOM 1049 C C . ASN A 1 132 ? 15.742 -15.045 -66.381 1.00 51.47 132 ASN A C 1
ATOM 1051 O O . ASN A 1 132 ? 15.612 -16.089 -67.004 1.00 51.47 132 ASN A O 1
ATOM 1055 N N . GLN A 1 133 ? 15.831 -13.877 -67.011 1.00 51.31 133 GLN A N 1
ATOM 1056 C CA . GLN A 1 133 ? 16.223 -13.769 -68.420 1.00 51.31 133 GLN A CA 1
ATOM 1057 C C . GLN A 1 133 ? 16.933 -12.434 -68.580 1.00 51.31 133 GLN A C 1
ATOM 1059 O O . GLN A 1 133 ? 16.245 -11.432 -68.544 1.00 51.31 133 GLN A O 1
ATOM 1064 N N . ASP A 1 134 ? 18.270 -12.447 -68.623 1.00 51.62 134 ASP A N 1
ATOM 1065 C CA . ASP A 1 134 ? 19.135 -11.473 -69.316 1.00 51.62 134 ASP A CA 1
ATOM 1066 C C . ASP A 1 134 ? 20.614 -11.914 -69.162 1.00 51.62 134 ASP A C 1
ATOM 1068 O O . ASP A 1 134 ? 21.450 -11.209 -68.608 1.00 51.62 134 ASP A O 1
ATOM 1072 N N . GLU A 1 135 ? 20.947 -13.123 -69.635 1.00 54.38 135 GLU A N 1
ATOM 1073 C CA . GLU A 1 135 ? 22.328 -13.519 -69.973 1.00 54.38 135 GLU A CA 1
ATOM 1074 C C . GLU A 1 135 ? 22.321 -14.374 -71.253 1.00 54.38 135 GLU A C 1
ATOM 1076 O O . GLU A 1 135 ? 22.341 -15.603 -71.213 1.00 54.38 135 GLU A O 1
ATOM 1081 N N . SER A 1 136 ? 22.243 -13.724 -72.416 1.00 45.00 136 SER A N 1
ATOM 1082 C CA . SER A 1 136 ? 22.870 -14.175 -73.672 1.00 45.00 136 SER A CA 1
ATOM 1083 C C . SER A 1 136 ? 22.485 -13.254 -74.822 1.00 45.00 136 SER A C 1
ATOM 1085 O O . SER A 1 136 ? 21.302 -13.116 -75.135 1.00 45.00 136 SER A O 1
ATOM 1087 N N . GLY A 1 137 ? 23.498 -12.686 -75.473 1.00 40.09 137 GLY A N 1
ATOM 1088 C CA . GLY A 1 137 ? 23.384 -11.905 -76.700 1.00 40.09 137 GLY A CA 1
ATOM 1089 C C . GLY A 1 137 ? 24.545 -10.949 -76.864 1.00 40.09 137 GLY A C 1
ATOM 1090 O O . GLY A 1 137 ? 24.325 -9.750 -76.604 1.00 40.09 137 GLY A O 1
#

Sequence (137 aa):
MDNTSDKDKSTLRDMEKSFEMHKESIKRETKELSETCGVKACAVIVGPDGMVDTWPENRNDVQEVIKMYENFDPESKRTQELDREKNKVNICAVSDGMKTINKQELLSRIDAKLAQVRERIQILKSKDQGCNQDESG

Foldseek 3Di:
DPPPVVVVVVVVVVVVVVLVVVVVVVLVVQVCCCVVVVDLGKDWDQDPVRDTCMPVNDPVSVVVSVVVVVPDDPVPDDDDDDDDPPPPVPDDDDDDDDDPQPPVNVVVVVVVVVVVVVVVVVVVVVVVVPPPDDPDD

Secondary structure (DSSP, 8-state):
--TTHHHHHHHHHHHHHHHHHHHHHHHHHHHHHHHHH-----EEEE-TTS-EEEESSSHHHHHHHHHHHHTS-TTT---------------S---S------HHHHHHHHHHHHHHHHHHHHHHHHHHTS-S-----

Organism: NCBI:txid158383

Radius of gyration: 28.57 Å; chains: 1; bounding box: 59×28×95 Å

InterPro domains:
  IPR036879 Transcription factor, MADS-box superfamily [G3DSA:3.40.1810.10] (13-92)
  IPR036879 Transcription factor, MADS-box superfamily [SSF55455] (17-86)